Protein AF-A0A087THE1-F1 (afdb_monomer)

pLDDT: mean 87.8, std 6.34, range [51.44, 95.0]

Solvent-accessible surface area (backbone atoms only — not comparable to full-atom values): 4376 Å² total; per-residue (Å²): 108,71,68,58,39,49,76,70,73,41,81,59,52,71,45,70,54,89,95,43,71,39,33,42,31,42,80,87,80,74,44,71,51,70,47,62,58,85,79,42,90,62,61,75,64,52,51,28,66,78,72,72,44,85,86,59,70,66,79,90,75,81,85,82,78,126

Mean predicted aligned error: 6.35 Å

Sequence (66 aa):
MMAWLLEQGTAPEVIPNGSMIMSVRHPSLNIRVIDSLNFLPMAL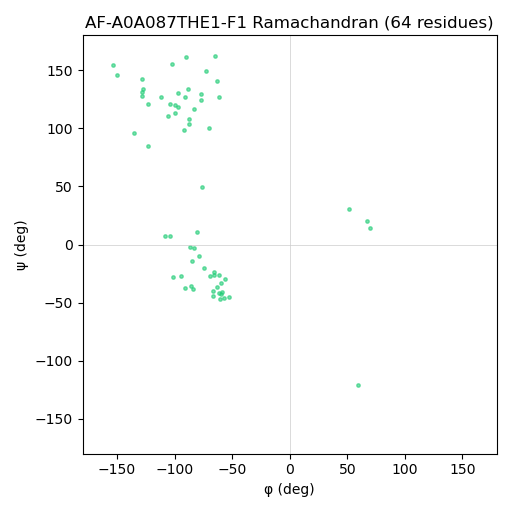AKLPGCFGLSELKKGYFPHLFN

InterPro domains:
  IPR012337 Ribonuclease H-like superfamily [SSF53098] (10-65)
  IPR036397 Ribonuclease H superfamily [G3DSA:3.30.420.10] (1-66)

Nearest PDB structures (foldseek):
  7oic-assembly1_V  TM=2.480E-01  e=9.488E+00  Homo sapiens

Secondary structure (DSSP, 8-state):
-HHHHHHTT---EEEEETTEEEEEE-TTT--EEE-GGGT--S-GGGHHHHTT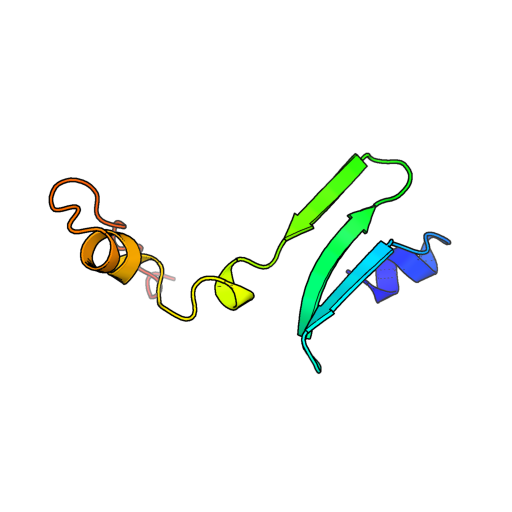-SS--PPP--TT--

Foldseek 3Di:
DCVVCVVVVWDWDFDDDVVHTQWTAGPPPRDIDGDCCVVVVDDPQCVCVVVVHDPDGDDDDPPPDD

Organism: Stegodyphus mimosarum (NCBI:txid407821)

Structure (mmCIF, N/CA/C/O backbone):
data_AF-A0A087THE1-F1
#
_entry.id   AF-A0A087THE1-F1
#
loop_
_atom_site.group_PDB
_atom_site.id
_atom_site.type_symbol
_atom_site.label_atom_id
_atom_site.label_alt_id
_atom_site.label_comp_id
_atom_site.label_asym_id
_atom_site.label_entity_id
_atom_site.label_seq_id
_atom_site.pdbx_PDB_ins_code
_atom_site.Cartn_x
_atom_site.Cartn_y
_atom_site.Cartn_z
_atom_site.occupancy
_atom_site.B_iso_or_equiv
_atom_site.auth_seq_id
_atom_site.auth_comp_id
_atom_site.auth_asym_id
_atom_site.auth_atom_id
_atom_site.pdbx_PDB_model_num
ATOM 1 N N . MET A 1 1 ? 8.915 5.015 -6.173 1.00 79.25 1 MET A N 1
ATOM 2 C CA . MET A 1 1 ? 9.090 3.543 -6.161 1.00 79.25 1 MET A CA 1
ATOM 3 C C . MET A 1 1 ? 9.119 2.957 -7.568 1.00 79.25 1 MET A C 1
ATOM 5 O O . MET A 1 1 ? 10.159 2.447 -7.939 1.00 79.25 1 MET A O 1
ATOM 9 N N . MET A 1 2 ? 8.046 3.047 -8.367 1.00 86.44 2 MET A N 1
ATOM 10 C CA . MET A 1 2 ? 8.022 2.446 -9.716 1.00 86.44 2 MET A CA 1
ATOM 11 C C . MET A 1 2 ? 9.093 3.005 -10.661 1.00 86.44 2 MET A C 1
ATOM 13 O O . MET A 1 2 ? 9.814 2.227 -11.267 1.00 86.44 2 MET A O 1
ATOM 17 N N . ALA A 1 3 ? 9.251 4.332 -10.724 1.00 90.31 3 ALA A N 1
ATOM 18 C CA . ALA A 1 3 ? 10.321 4.958 -11.508 1.00 90.31 3 ALA A CA 1
ATOM 19 C C . ALA A 1 3 ? 11.714 4.457 -11.082 1.00 90.31 3 ALA A C 1
ATOM 21 O O . ALA A 1 3 ? 12.491 4.021 -11.917 1.00 90.31 3 ALA A O 1
ATOM 22 N N . TRP A 1 4 ? 11.965 4.400 -9.770 1.00 92.06 4 TRP A N 1
ATO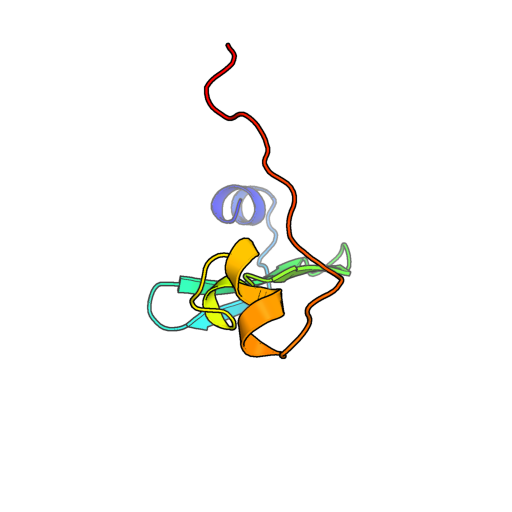M 23 C CA . TRP A 1 4 ? 13.217 3.881 -9.215 1.00 92.06 4 TRP A CA 1
ATOM 24 C C . TRP A 1 4 ? 13.479 2.417 -9.609 1.00 92.06 4 TRP A C 1
ATOM 26 O O . TRP A 1 4 ? 14.590 2.081 -9.991 1.00 92.06 4 TRP A O 1
ATOM 36 N N . LEU A 1 5 ? 12.464 1.542 -9.581 1.00 89.75 5 LEU A N 1
ATOM 37 C CA . LEU A 1 5 ? 12.623 0.144 -10.016 1.00 89.75 5 LEU A CA 1
ATOM 38 C C . LEU A 1 5 ? 13.031 0.051 -11.494 1.00 89.75 5 LEU A C 1
ATOM 40 O O . LEU A 1 5 ? 13.920 -0.728 -11.833 1.00 89.75 5 LEU A O 1
ATOM 44 N N . LEU A 1 6 ? 12.423 0.879 -12.349 1.00 91.81 6 LEU A N 1
ATOM 45 C CA . LEU A 1 6 ? 12.750 0.940 -13.775 1.00 91.81 6 LEU A CA 1
ATOM 46 C C . LEU A 1 6 ? 14.164 1.485 -14.017 1.00 91.81 6 LEU A C 1
ATOM 48 O O . LEU A 1 6 ? 14.885 0.938 -14.846 1.00 91.81 6 LEU A O 1
ATOM 52 N N . GLU A 1 7 ? 14.589 2.505 -13.265 1.00 95.00 7 GLU A N 1
ATOM 53 C CA . GLU A 1 7 ? 15.961 3.037 -13.302 1.00 95.00 7 GLU A CA 1
ATOM 54 C C . GLU A 1 7 ? 17.004 1.977 -12.922 1.00 95.00 7 GLU A C 1
ATOM 56 O O . GLU A 1 7 ? 18.098 1.960 -13.480 1.00 95.00 7 GLU A O 1
ATOM 61 N N . GLN A 1 8 ? 16.659 1.054 -12.019 1.00 90.69 8 GLN A N 1
ATOM 62 C CA . GLN A 1 8 ? 17.500 -0.095 -11.663 1.00 90.69 8 GLN A CA 1
ATOM 63 C C . GLN A 1 8 ? 17.398 -1.262 -12.670 1.00 90.69 8 GLN A C 1
ATOM 65 O O . GLN A 1 8 ? 17.848 -2.371 -12.381 1.00 90.69 8 GLN A O 1
ATOM 70 N N . GLY A 1 9 ? 16.770 -1.061 -13.834 1.00 91.19 9 GLY A N 1
ATOM 71 C CA . GLY A 1 9 ? 16.610 -2.092 -14.867 1.00 91.19 9 GLY A CA 1
ATOM 72 C C . GLY A 1 9 ? 15.648 -3.218 -14.480 1.00 91.19 9 GLY A C 1
ATOM 73 O O . GLY A 1 9 ? 15.629 -4.269 -15.118 1.00 91.19 9 GLY A O 1
ATOM 74 N N . THR A 1 10 ? 14.847 -3.022 -13.432 1.00 89.19 10 THR A N 1
ATOM 75 C CA . THR A 1 10 ? 13.865 -4.003 -12.977 1.00 89.19 10 THR A CA 1
ATOM 76 C C . THR A 1 10 ? 12.495 -3.648 -13.539 1.00 89.19 10 THR A C 1
ATOM 78 O O . THR A 1 10 ? 11.933 -2.608 -13.207 1.00 89.19 10 THR A O 1
ATOM 81 N N . ALA A 1 11 ? 11.924 -4.539 -14.351 1.00 90.88 11 ALA A N 1
ATOM 82 C CA . ALA A 1 11 ? 10.528 -4.463 -14.772 1.00 90.88 11 ALA A CA 1
ATOM 83 C C . ALA A 1 11 ? 9.660 -5.276 -13.793 1.00 90.88 11 ALA A C 1
ATOM 85 O O . ALA A 1 11 ? 9.641 -6.507 -13.880 1.00 90.88 11 ALA A O 1
ATOM 86 N N . PRO A 1 12 ? 8.996 -4.639 -12.809 1.00 90.19 12 PRO A N 1
ATOM 87 C CA . PRO A 1 12 ? 8.159 -5.363 -11.866 1.00 90.19 12 PRO A CA 1
ATOM 88 C C . PRO A 1 12 ? 6.866 -5.848 -12.527 1.00 90.19 12 PRO A C 1
ATOM 90 O O . PRO A 1 12 ? 6.310 -5.197 -13.410 1.00 90.19 12 PRO A O 1
ATOM 93 N N . GLU A 1 13 ? 6.355 -6.972 -12.041 1.00 92.56 13 GLU A N 1
ATOM 94 C CA . GLU A 1 13 ? 5.023 -7.454 -12.398 1.00 92.56 13 GLU A CA 1
ATOM 95 C C . GLU A 1 13 ? 3.983 -6.634 -11.620 1.00 92.56 13 GLU A C 1
ATOM 97 O O . GLU A 1 13 ? 4.108 -6.463 -10.403 1.00 92.56 13 GLU A O 1
ATOM 102 N N . VAL A 1 14 ? 2.977 -6.098 -12.313 1.00 93.25 14 VAL A N 1
ATOM 103 C CA . VAL A 1 14 ? 1.989 -5.175 -11.735 1.00 93.25 14 VAL A CA 1
ATOM 104 C C . VAL A 1 14 ? 0.579 -5.679 -12.016 1.00 93.25 14 VAL A C 1
ATOM 106 O O . VAL A 1 14 ? 0.252 -6.014 -13.151 1.00 93.25 14 VAL A O 1
ATOM 109 N N . ILE A 1 15 ? -0.269 -5.671 -10.987 1.00 93.69 15 ILE A N 1
ATOM 110 C CA . ILE A 1 15 ? -1.716 -5.877 -11.107 1.00 93.69 15 ILE A CA 1
ATOM 111 C C . ILE A 1 15 ? -2.408 -4.516 -10.918 1.00 93.69 15 ILE A C 1
ATOM 113 O O . ILE A 1 15 ? -2.366 -3.975 -9.807 1.00 93.69 15 ILE A O 1
ATOM 117 N N . PRO A 1 16 ? -3.012 -3.933 -11.968 1.00 92.00 16 PRO A N 1
ATOM 118 C 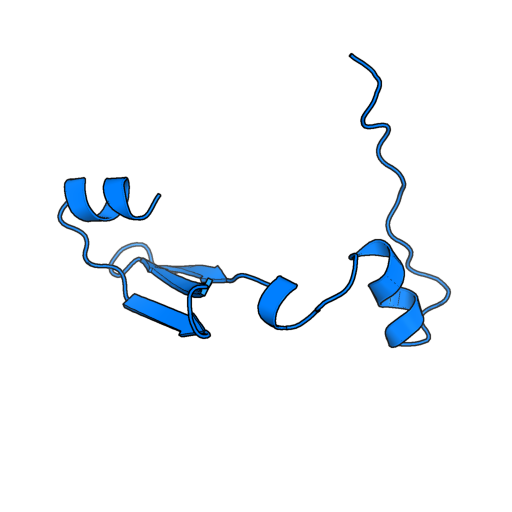CA . PRO A 1 16 ? -3.732 -2.663 -11.881 1.00 92.00 16 PRO A CA 1
ATOM 119 C C . PRO A 1 16 ? -5.227 -2.836 -11.545 1.00 92.00 16 PRO A C 1
ATOM 121 O O . PRO A 1 16 ? -5.809 -3.894 -11.769 1.00 92.00 16 PRO A O 1
ATOM 124 N N . ASN A 1 17 ? -5.857 -1.758 -11.070 1.00 89.94 17 ASN A N 1
ATOM 125 C CA . ASN A 1 17 ? -7.309 -1.574 -10.961 1.00 89.94 17 ASN A CA 1
ATOM 126 C C . ASN A 1 17 ? -7.670 -0.170 -11.455 1.00 89.94 17 ASN A C 1
ATOM 128 O O . ASN A 1 17 ? -7.526 0.821 -10.735 1.00 89.94 17 ASN A O 1
ATOM 132 N N . GLY A 1 18 ? -8.071 -0.071 -12.723 1.00 88.06 18 GLY A N 1
ATOM 133 C CA . GLY A 1 18 ? -8.242 1.218 -13.390 1.00 88.06 18 GLY A CA 1
ATOM 134 C C . GLY A 1 18 ? -6.934 2.015 -13.399 1.00 88.06 18 GLY A C 1
ATOM 135 O O . GLY A 1 18 ? -5.925 1.555 -13.928 1.00 88.06 18 GLY A O 1
ATOM 136 N N . SER A 1 19 ? -6.951 3.208 -12.801 1.00 88.00 19 SER A N 1
ATOM 137 C CA . SER A 1 19 ? -5.775 4.080 -12.663 1.00 88.00 19 SER A CA 1
ATOM 138 C C . SER A 1 19 ? -4.923 3.794 -11.419 1.00 88.00 19 SER A C 1
ATOM 140 O O . SER A 1 19 ? -3.896 4.444 -11.225 1.00 88.00 19 SER A O 1
ATOM 142 N N . MET A 1 20 ? -5.328 2.844 -10.570 1.00 87.50 20 MET A N 1
ATOM 143 C CA . MET A 1 20 ? -4.617 2.482 -9.343 1.00 87.50 20 MET A CA 1
ATOM 144 C C . MET A 1 20 ? -3.814 1.191 -9.515 1.00 87.50 20 MET A C 1
ATOM 146 O O . MET A 1 20 ? -4.138 0.333 -10.334 1.00 87.50 20 MET A O 1
ATOM 150 N N . ILE A 1 21 ? -2.767 1.034 -8.707 1.00 90.94 21 ILE A N 1
ATOM 151 C CA . ILE A 1 21 ? -1.974 -0.195 -8.640 1.00 90.94 21 ILE A CA 1
ATOM 152 C C . ILE A 1 21 ? -2.444 -1.002 -7.430 1.00 90.94 21 ILE A C 1
ATOM 154 O O . ILE A 1 21 ? -2.329 -0.529 -6.304 1.00 90.94 21 ILE A O 1
ATOM 158 N N . MET A 1 22 ? -2.929 -2.226 -7.648 1.00 92.88 22 MET A N 1
ATOM 159 C CA . MET A 1 22 ? -3.312 -3.131 -6.557 1.00 92.88 22 MET A CA 1
ATOM 160 C C . MET A 1 22 ? -2.117 -3.900 -6.004 1.00 92.88 22 MET A C 1
ATOM 162 O O . MET A 1 22 ? -2.036 -4.152 -4.803 1.00 92.88 22 MET A O 1
ATOM 166 N N . SER A 1 23 ? -1.200 -4.326 -6.873 1.00 93.56 23 SER A N 1
ATOM 167 C CA . SER A 1 23 ? -0.022 -5.076 -6.448 1.00 93.56 23 SER A CA 1
ATOM 168 C C . SER A 1 23 ? 1.168 -4.845 -7.362 1.00 93.56 23 SER A C 1
ATOM 170 O O . SER A 1 23 ? 1.014 -4.692 -8.572 1.00 93.56 23 SER A O 1
ATOM 172 N N . VAL A 1 24 ? 2.355 -4.850 -6.760 1.00 94.12 24 VAL A N 1
ATOM 173 C CA . VAL A 1 24 ? 3.650 -4.832 -7.440 1.00 94.12 24 VAL A CA 1
ATOM 174 C C . VAL A 1 24 ? 4.485 -5.978 -6.889 1.00 94.12 24 VAL A C 1
ATOM 176 O O . VAL A 1 24 ? 4.660 -6.089 -5.671 1.00 94.12 24 VAL A O 1
ATOM 179 N N . ARG A 1 25 ? 5.032 -6.818 -7.766 1.00 93.81 25 ARG A N 1
ATOM 180 C CA . ARG A 1 25 ? 5.963 -7.883 -7.393 1.00 93.81 25 ARG A CA 1
ATOM 181 C C . ARG A 1 25 ? 7.355 -7.585 -7.930 1.00 93.81 25 ARG A C 1
ATOM 183 O O . ARG A 1 25 ? 7.554 -7.370 -9.124 1.00 93.81 25 ARG A O 1
ATOM 190 N N . HIS A 1 26 ? 8.328 -7.615 -7.026 1.00 92.25 26 HIS A N 1
ATOM 191 C CA . HIS A 1 26 ? 9.732 -7.552 -7.381 1.00 92.25 26 HIS A CA 1
ATOM 192 C C . HIS A 1 26 ? 10.178 -8.925 -7.911 1.00 92.25 26 HIS A C 1
ATOM 194 O O . HIS A 1 26 ? 10.042 -9.918 -7.190 1.00 92.25 26 HIS A O 1
ATOM 200 N N . PRO A 1 27 ? 10.739 -9.010 -9.129 1.00 86.50 27 PRO A N 1
ATOM 201 C CA . PRO A 1 27 ? 11.013 -10.289 -9.781 1.00 86.50 27 PRO A CA 1
ATOM 202 C C . PRO A 1 27 ? 12.085 -11.119 -9.063 1.00 86.50 27 PRO A C 1
ATOM 204 O O . PRO A 1 27 ? 11.881 -12.310 -8.851 1.00 86.50 27 PRO A O 1
ATOM 207 N N . SER A 1 28 ? 13.196 -10.503 -8.644 1.00 88.12 28 SER A N 1
ATOM 208 C CA . SER A 1 28 ? 14.334 -11.212 -8.027 1.00 88.12 28 SER A CA 1
ATOM 209 C C . SER A 1 28 ? 14.278 -11.326 -6.500 1.00 88.12 28 SER A C 1
ATOM 211 O O . SER A 1 28 ? 14.646 -12.357 -5.950 1.00 88.12 28 SER A O 1
ATOM 213 N N . LEU A 1 29 ? 13.804 -10.291 -5.801 1.00 89.00 29 LEU A N 1
ATOM 214 C CA . LEU A 1 29 ? 13.806 -10.239 -4.334 1.00 89.00 29 LEU A CA 1
ATOM 215 C C . LEU A 1 29 ? 12.618 -10.964 -3.681 1.00 89.00 29 LEU A C 1
ATOM 217 O O . LEU A 1 29 ? 12.523 -11.002 -2.460 1.00 89.00 29 LEU A O 1
ATOM 221 N N . ASN A 1 30 ? 11.688 -11.504 -4.479 1.00 88.38 30 ASN A N 1
ATOM 222 C CA . ASN A 1 30 ? 10.441 -12.121 -4.012 1.00 88.38 30 ASN A CA 1
ATOM 223 C C . ASN A 1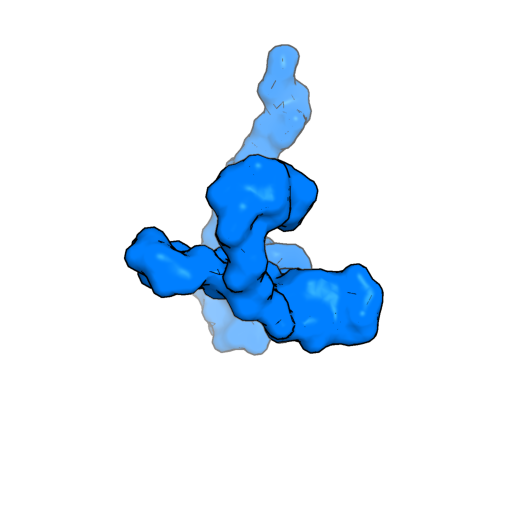 30 ? 9.624 -11.230 -3.049 1.00 88.38 30 ASN A C 1
ATOM 225 O O . ASN A 1 30 ? 8.901 -11.713 -2.180 1.00 88.38 30 ASN A O 1
ATOM 229 N N . ILE A 1 31 ? 9.729 -9.911 -3.218 1.00 92.38 31 ILE A N 1
ATOM 230 C CA . ILE A 1 31 ? 8.952 -8.924 -2.467 1.00 92.38 31 ILE A CA 1
ATOM 231 C C . ILE A 1 31 ? 7.643 -8.676 -3.211 1.00 92.38 31 ILE A C 1
ATOM 233 O O . ILE A 1 31 ? 7.643 -8.462 -4.425 1.00 92.38 31 ILE A O 1
ATOM 237 N N . ARG A 1 32 ? 6.524 -8.661 -2.484 1.00 92.75 32 ARG A N 1
ATOM 238 C CA . ARG A 1 32 ? 5.214 -8.271 -3.009 1.00 92.75 32 ARG A CA 1
ATOM 239 C C . ARG A 1 32 ? 4.655 -7.124 -2.181 1.00 92.75 32 ARG A C 1
ATOM 241 O O . ARG A 1 32 ? 4.446 -7.268 -0.981 1.00 92.75 32 ARG A O 1
ATOM 248 N N . VAL A 1 33 ? 4.384 -6.008 -2.843 1.00 91.88 33 VAL A N 1
ATOM 249 C CA . VAL A 1 33 ? 3.648 -4.877 -2.276 1.00 91.88 33 VAL A CA 1
ATOM 250 C C . VAL A 1 33 ? 2.193 -5.018 -2.709 1.00 91.88 33 VAL A C 1
ATOM 252 O O . VAL A 1 33 ? 1.919 -5.274 -3.884 1.00 91.88 33 VAL A O 1
ATOM 255 N N . ILE A 1 34 ? 1.266 -4.909 -1.760 1.00 92.75 34 ILE A N 1
ATOM 256 C CA . ILE A 1 34 ? -0.178 -5.017 -1.997 1.00 92.75 34 ILE A CA 1
ATOM 257 C C . ILE A 1 34 ? -0.848 -3.796 -1.380 1.00 92.75 34 ILE A C 1
ATOM 259 O O . ILE A 1 34 ? -0.590 -3.475 -0.220 1.00 92.75 34 ILE A O 1
ATOM 263 N N . ASP A 1 35 ? -1.714 -3.142 -2.144 1.00 88.88 35 ASP A N 1
ATOM 264 C CA . ASP A 1 35 ? -2.580 -2.086 -1.640 1.00 88.88 35 ASP A CA 1
ATOM 265 C C . ASP A 1 35 ? -3.875 -2.690 -1.082 1.00 88.88 35 ASP A C 1
ATOM 267 O O . ASP A 1 35 ? -4.738 -3.173 -1.817 1.00 88.88 35 ASP A O 1
ATOM 271 N N . SER A 1 36 ? -4.010 -2.670 0.242 1.00 83.19 36 SER A N 1
ATOM 272 C CA . SER A 1 36 ? -5.189 -3.187 0.935 1.00 83.19 36 SER A CA 1
ATOM 273 C C . SER A 1 36 ? -6.415 -2.278 0.814 1.00 83.19 36 SER A C 1
ATOM 275 O O . SER A 1 36 ? -7.531 -2.771 0.977 1.00 83.19 36 SER A O 1
ATOM 277 N N . LEU A 1 37 ? -6.256 -0.989 0.485 1.00 82.50 37 LEU A N 1
ATOM 278 C CA . LEU A 1 37 ? -7.383 -0.053 0.354 1.00 82.50 37 LEU A CA 1
ATOM 279 C C . LEU A 1 37 ? -8.260 -0.369 -0.859 1.00 82.50 37 LEU A C 1
ATOM 281 O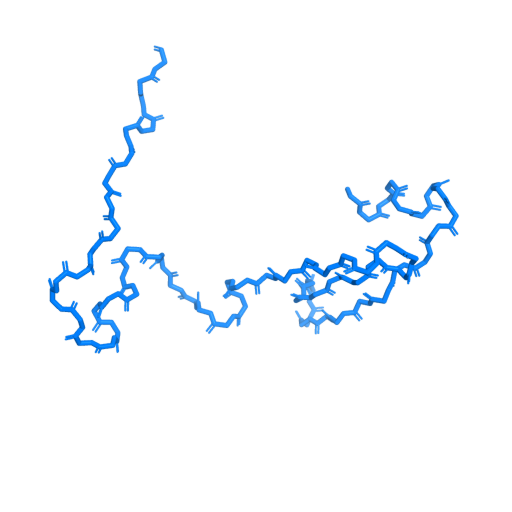 O . LEU A 1 37 ? -9.465 -0.129 -0.821 1.00 82.50 37 LEU A O 1
ATOM 285 N N . ASN A 1 38 ? -7.680 -0.984 -1.892 1.00 79.56 38 ASN A N 1
ATOM 286 C CA . ASN A 1 38 ? -8.424 -1.518 -3.030 1.00 79.56 38 ASN A CA 1
ATOM 287 C C . ASN A 1 38 ? -9.425 -2.623 -2.626 1.00 79.56 38 ASN A C 1
ATOM 289 O O . ASN A 1 38 ? -10.429 -2.813 -3.306 1.00 79.56 38 ASN A O 1
ATOM 293 N N . PHE A 1 39 ? -9.175 -3.341 -1.525 1.00 79.81 39 PHE A N 1
ATOM 294 C CA . PHE A 1 39 ? -10.046 -4.415 -1.026 1.00 79.81 39 PHE A CA 1
ATOM 295 C C . PHE A 1 39 ? -10.924 -3.976 0.149 1.00 79.81 39 PHE A C 1
ATOM 297 O O . PHE A 1 39 ? -12.001 -4.526 0.367 1.00 79.81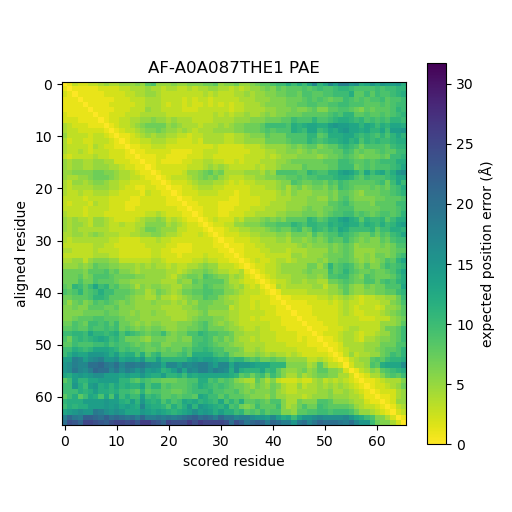 39 PHE A O 1
ATOM 304 N N . LEU A 1 40 ? -10.455 -2.996 0.921 1.00 86.62 40 LEU A N 1
ATOM 305 C CA . LEU A 1 40 ? -11.111 -2.479 2.114 1.00 86.62 40 LEU A CA 1
ATOM 306 C C . LEU A 1 40 ? -11.329 -0.970 1.934 1.00 86.62 40 LEU A C 1
ATOM 308 O O . LEU A 1 40 ? -10.509 -0.185 2.418 1.00 86.62 40 LEU A O 1
ATOM 312 N N . PRO A 1 41 ? -12.424 -0.537 1.275 1.00 84.88 41 PRO A N 1
ATOM 313 C CA . PRO A 1 41 ? -12.705 0.875 0.994 1.00 84.88 41 PRO A CA 1
ATOM 314 C C . PRO A 1 41 ? -13.204 1.621 2.248 1.00 84.88 41 PRO A C 1
ATOM 316 O O . PRO A 1 41 ? -14.243 2.280 2.260 1.00 84.88 41 PRO A O 1
ATOM 319 N N . MET A 1 42 ? -12.489 1.472 3.359 1.00 89.50 42 MET A N 1
ATOM 320 C CA . MET A 1 42 ? -12.858 1.947 4.684 1.00 89.50 42 MET A CA 1
ATOM 321 C C . MET A 1 42 ? -11.609 2.189 5.532 1.00 89.50 42 MET A C 1
ATOM 323 O O . MET A 1 42 ? -10.568 1.562 5.357 1.00 89.50 42 MET A O 1
ATOM 327 N N . ALA A 1 43 ? -11.722 3.079 6.516 1.00 89.25 43 ALA A N 1
ATOM 328 C CA . ALA A 1 43 ? -10.645 3.287 7.476 1.00 89.25 43 ALA A CA 1
ATOM 329 C C . ALA A 1 43 ? -10.394 2.013 8.300 1.00 89.25 43 ALA A C 1
ATOM 331 O O . ALA A 1 43 ? -11.337 1.381 8.776 1.00 89.25 43 ALA A O 1
ATOM 332 N N . LEU A 1 44 ? -9.123 1.709 8.581 1.00 88.38 44 LEU A N 1
ATOM 333 C CA . LEU A 1 44 ? -8.731 0.532 9.368 1.00 88.38 44 LEU A CA 1
ATOM 334 C C . LEU A 1 44 ? -9.394 0.482 10.762 1.00 88.38 44 LEU A C 1
ATOM 336 O O . LEU A 1 44 ? -9.670 -0.592 11.278 1.00 88.38 44 LEU A O 1
ATOM 340 N N . ALA A 1 45 ? -9.713 1.637 11.359 1.00 89.25 45 ALA A N 1
ATOM 341 C CA . ALA A 1 45 ? -10.428 1.706 12.637 1.00 89.25 45 ALA A CA 1
ATOM 342 C C . ALA A 1 45 ? -11.874 1.182 12.571 1.00 89.25 45 ALA A C 1
ATOM 344 O O . ALA A 1 45 ? -12.418 0.769 13.591 1.00 89.25 45 ALA A O 1
ATOM 345 N N . LYS A 1 46 ? -12.493 1.188 11.384 1.00 89.00 46 LYS A N 1
ATOM 346 C CA . LYS A 1 46 ? -13.840 0.648 11.162 1.00 89.00 46 LYS A CA 1
ATOM 347 C C . LYS A 1 46 ? -13.826 -0.860 10.894 1.00 89.00 46 LYS A C 1
ATOM 349 O O . LYS A 1 46 ? -14.884 -1.477 10.967 1.00 89.00 46 LYS A O 1
ATOM 354 N N . LEU A 1 47 ? -12.659 -1.448 10.599 1.00 89.75 47 LEU A N 1
ATOM 355 C CA . LEU A 1 47 ? -12.518 -2.864 10.236 1.00 89.75 47 LEU A CA 1
ATOM 356 C C . LEU A 1 47 ? -13.160 -3.812 11.262 1.00 89.75 47 LEU A C 1
ATOM 358 O O . LEU A 1 47 ? -13.916 -4.684 10.840 1.00 89.75 47 LEU A O 1
ATOM 362 N N . PRO A 1 48 ? -12.971 -3.621 12.584 1.00 90.81 48 PRO A N 1
ATOM 363 C CA . PRO A 1 48 ? -13.605 -4.477 13.583 1.00 90.81 48 PRO A CA 1
ATOM 364 C C . PRO A 1 48 ? -15.132 -4.468 13.496 1.00 90.81 48 PRO A C 1
ATOM 366 O O . PRO A 1 48 ? -15.761 -5.519 13.555 1.00 90.81 48 PRO A O 1
ATOM 369 N N . GLY A 1 49 ? -15.725 -3.290 13.269 1.00 88.81 49 GLY A N 1
ATOM 370 C CA . GLY A 1 49 ? -17.174 -3.135 13.146 1.00 88.81 49 GLY A CA 1
ATOM 371 C C . GLY A 1 49 ? -17.757 -3.893 11.953 1.00 88.81 49 GLY A C 1
ATOM 372 O O . GLY A 1 49 ? -18.823 -4.484 12.083 1.00 88.81 49 GLY A O 1
ATOM 373 N N . CYS A 1 50 ? -17.044 -3.948 10.823 1.00 87.69 50 CYS A N 1
ATOM 374 C CA . CYS A 1 50 ? -17.486 -4.712 9.650 1.00 87.69 50 CYS A CA 1
ATOM 375 C C . CYS A 1 50 ? -17.524 -6.228 9.879 1.00 87.69 50 CYS A C 1
ATOM 377 O O . CYS A 1 50 ? -18.318 -6.905 9.235 1.00 87.69 50 CYS A O 1
ATOM 379 N N . PHE A 1 51 ? -16.712 -6.752 10.799 1.00 89.44 51 PHE A N 1
ATOM 380 C CA . PHE A 1 51 ? -16.676 -8.179 11.132 1.00 89.44 51 PHE A CA 1
ATOM 381 C C . PHE A 1 51 ? -17.383 -8.515 12.456 1.00 89.44 51 PHE A C 1
ATOM 383 O O . PHE A 1 51 ? -17.295 -9.647 12.920 1.00 89.44 51 PHE A O 1
ATOM 390 N N . GLY A 1 52 ? -18.065 -7.550 13.085 1.00 89.88 52 GLY A N 1
ATOM 391 C CA . GLY A 1 52 ? -18.716 -7.755 14.385 1.00 89.88 52 GLY A CA 1
ATOM 392 C C . GLY A 1 52 ? -17.738 -7.984 15.547 1.00 89.88 52 GLY A C 1
ATOM 393 O O . GLY A 1 52 ? -18.129 -8.515 16.582 1.00 89.88 52 GLY A O 1
ATOM 394 N N . LEU A 1 53 ? -16.471 -7.588 15.392 1.00 90.56 53 LEU A N 1
ATOM 395 C CA . LEU A 1 53 ? -15.431 -7.741 16.406 1.00 90.56 53 LEU A CA 1
ATOM 396 C C . LEU A 1 53 ? -15.510 -6.583 17.409 1.00 90.56 53 LEU A C 1
ATOM 398 O O . LEU A 1 53 ? -15.317 -5.416 17.057 1.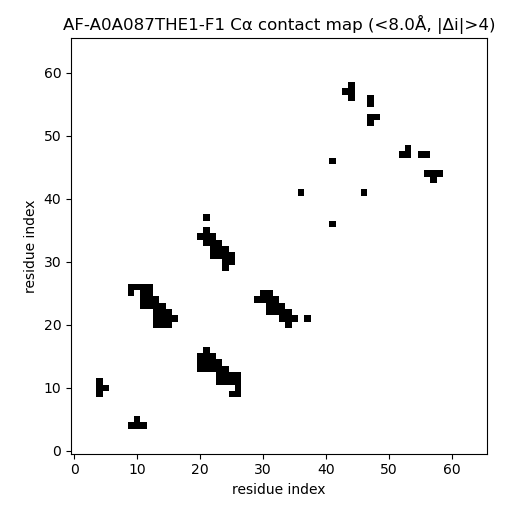00 90.56 53 LEU A O 1
ATOM 402 N N . SER A 1 54 ? -15.789 -6.902 18.671 1.00 84.12 54 SER A N 1
ATOM 403 C CA . SER A 1 54 ? -15.928 -5.922 19.758 1.00 84.12 54 SER A CA 1
ATOM 404 C C . SER A 1 54 ? -14.635 -5.704 20.553 1.00 84.12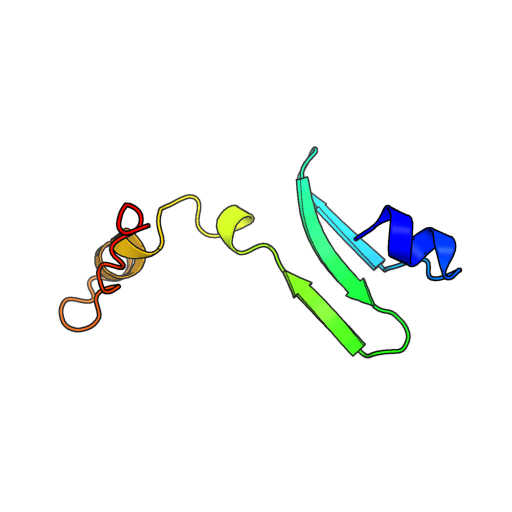 54 SER A C 1
ATOM 406 O O . SER A 1 54 ? -14.428 -4.612 21.087 1.00 84.12 54 SER A O 1
ATOM 408 N N . GLU A 1 55 ? -13.765 -6.714 20.599 1.00 80.69 55 GLU A N 1
ATOM 409 C CA . GLU A 1 55 ? -12.575 -6.777 21.462 1.00 80.69 55 GLU A CA 1
ATOM 410 C C . GLU A 1 55 ? -11.346 -6.090 20.848 1.00 80.69 55 GLU A C 1
ATOM 412 O O . GLU A 1 55 ? -10.560 -5.451 21.543 1.00 80.69 55 GLU A O 1
ATOM 417 N N . LEU A 1 56 ? -11.187 -6.188 19.526 1.00 79.25 56 LEU A N 1
ATOM 418 C CA . LEU A 1 56 ? -10.032 -5.674 18.791 1.00 79.25 56 LEU A CA 1
ATOM 419 C C . LEU A 1 56 ? -10.385 -4.334 18.151 1.00 79.25 56 LEU A C 1
ATOM 421 O O . LEU A 1 56 ? -11.198 -4.289 17.238 1.00 79.25 56 LEU A O 1
ATOM 425 N N . LYS A 1 57 ? -9.772 -3.231 18.592 1.00 82.88 57 LYS A N 1
ATOM 426 C CA . LYS A 1 57 ? -9.946 -1.904 17.975 1.00 82.88 57 LYS A CA 1
ATOM 427 C C . LYS A 1 57 ? -8.597 -1.273 17.670 1.00 82.88 57 LYS A C 1
ATOM 429 O O . LYS A 1 57 ? -7.653 -1.404 18.443 1.00 82.88 57 LYS A O 1
ATOM 434 N N . LYS A 1 58 ? -8.504 -0.568 16.538 1.00 87.56 58 LYS A N 1
ATOM 435 C CA . LYS A 1 58 ? -7.310 0.221 16.215 1.00 87.56 58 LYS A CA 1
ATOM 436 C C . LYS A 1 58 ? -7.131 1.298 17.291 1.00 87.56 58 LYS A C 1
ATOM 438 O O . LYS A 1 58 ? -8.060 2.063 17.541 1.00 87.56 58 LYS A O 1
ATOM 443 N N . GLY A 1 59 ? -5.947 1.362 17.898 1.00 86.25 59 GLY A N 1
ATOM 444 C CA . GLY A 1 59 ? -5.592 2.434 18.830 1.00 86.25 59 GLY A CA 1
ATOM 445 C C . GLY A 1 59 ? -5.534 3.810 18.154 1.00 86.25 59 GLY A C 1
ATOM 446 O O . GLY A 1 59 ? -5.432 3.916 16.929 1.00 86.25 59 GLY A O 1
ATOM 447 N N . TYR A 1 60 ? -5.586 4.873 18.955 1.00 87.50 60 TYR A N 1
ATOM 448 C CA . TYR A 1 60 ? -5.417 6.248 18.482 1.00 87.50 60 TYR A CA 1
ATOM 449 C C . TYR A 1 60 ? -3.941 6.652 18.547 1.00 87.50 60 TYR A C 1
ATOM 451 O O . TYR A 1 60 ? -3.318 6.534 19.599 1.00 87.50 60 TYR A O 1
ATOM 459 N N . PHE A 1 61 ? -3.390 7.135 17.432 1.00 86.38 61 PHE A N 1
ATOM 460 C CA . PHE A 1 61 ? -2.052 7.720 17.394 1.00 86.38 61 PHE A CA 1
ATOM 461 C C . PHE A 1 61 ? -2.194 9.247 17.308 1.00 86.38 61 PHE A C 1
ATOM 463 O O . PHE A 1 61 ? -2.847 9.730 16.382 1.00 86.38 61 PHE A O 1
ATOM 470 N N . PRO A 1 62 ? -1.654 10.030 18.256 1.00 88.81 62 PRO A N 1
ATOM 471 C CA . PRO A 1 62 ? -1.779 11.483 18.226 1.00 88.81 62 PRO A CA 1
ATOM 472 C C . PRO A 1 62 ? -0.937 12.066 17.082 1.00 88.81 62 PRO A C 1
ATOM 474 O O . PRO A 1 62 ? 0.271 12.221 17.192 1.00 88.81 62 PRO A O 1
ATOM 477 N N . HIS A 1 63 ? -1.592 12.400 15.970 1.00 85.75 63 HIS A N 1
ATOM 478 C CA . HIS A 1 63 ? -0.940 12.893 14.748 1.00 85.75 63 HIS A CA 1
ATOM 479 C C . HIS A 1 63 ? -0.526 14.375 14.794 1.00 85.75 63 HIS A C 1
ATOM 481 O O . HIS A 1 63 ? 0.137 14.846 13.877 1.00 85.75 63 HIS A O 1
ATOM 487 N N . LEU A 1 64 ? -0.958 15.113 15.822 1.00 86.75 64 LEU A N 1
ATOM 488 C CA . LEU A 1 64 ? -0.778 16.566 15.948 1.00 86.75 64 LEU A CA 1
ATOM 489 C C . LEU A 1 64 ? 0.248 16.970 17.022 1.00 86.75 64 LEU A C 1
ATOM 491 O O . LEU A 1 64 ? 0.372 18.152 17.320 1.00 86.75 64 LEU A O 1
ATOM 495 N N . PHE A 1 65 ? 0.964 16.012 17.615 1.00 68.81 65 PHE A N 1
ATOM 496 C CA . PHE A 1 65 ? 2.104 16.299 18.488 1.00 68.81 65 PHE A CA 1
ATOM 497 C C . PHE A 1 65 ? 3.365 16.410 17.621 1.00 68.81 65 PHE A C 1
ATOM 499 O O . PHE A 1 65 ? 3.875 15.391 17.163 1.00 68.81 65 PHE A O 1
ATOM 506 N N . ASN A 1 66 ? 3.824 17.639 17.382 1.00 51.44 66 ASN A N 1
ATOM 507 C CA . ASN A 1 66 ? 5.134 17.974 16.816 1.00 51.44 66 ASN A CA 1
ATOM 508 C C . ASN A 1 66 ? 5.797 19.017 17.712 1.00 51.44 66 ASN A C 1
ATOM 510 O O . ASN A 1 66 ? 5.083 19.975 18.089 1.00 51.44 66 ASN A O 1
#

Radius of gyration: 16.8 Å; Cα contacts (8 Å, |Δi|>4): 57; chains: 1; bounding box: 36×30×36 Å